Protein AF-A0A2K3KQE4-F1 (afdb_monomer)

Foldseek 3Di:
DDQDPCCCPPPDPNPVWDDDPNDTDDDDPLVVCVVVVHHSPDDPDDPDDPQRVCCVVVVNPRR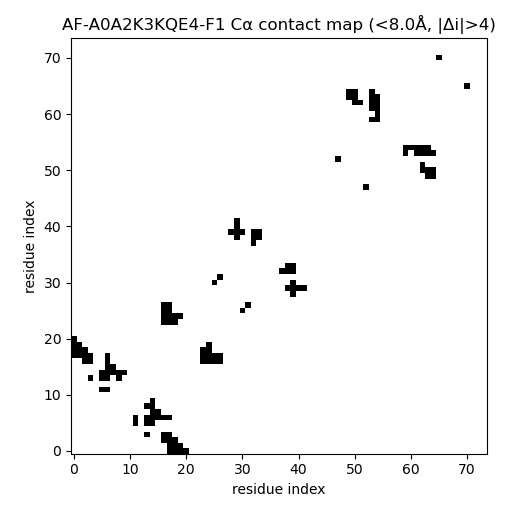DPPPDDPPDDD

Structure (mmCIF, N/CA/C/O backbone):
data_AF-A0A2K3KQE4-F1
#
_entry.id   AF-A0A2K3KQE4-F1
#
loop_
_atom_site.group_PDB
_atom_site.id
_atom_site.type_symbol
_atom_site.label_atom_id
_atom_site.label_alt_id
_atom_site.label_comp_id
_atom_site.label_asym_id
_atom_site.label_entity_id
_atom_site.label_seq_id
_atom_site.pdbx_PDB_ins_code
_atom_site.Cartn_x
_atom_site.Cartn_y
_atom_site.Cartn_z
_atom_site.occupancy
_atom_site.B_iso_or_equiv
_atom_site.auth_seq_id
_atom_site.auth_comp_id
_atom_site.auth_asym_id
_atom_site.auth_atom_id
_atom_site.pdbx_PDB_model_num
ATOM 1 N N . VAL A 1 1 ? 0.709 -13.627 -0.500 1.00 63.38 1 VAL A N 1
ATOM 2 C CA . VAL A 1 1 ? 0.462 -12.457 -1.372 1.00 63.38 1 VAL A CA 1
ATOM 3 C C . VAL A 1 1 ? 1.427 -12.579 -2.530 1.00 63.38 1 VAL A C 1
ATOM 5 O O . VAL A 1 1 ? 2.580 -12.884 -2.261 1.00 63.38 1 VAL A O 1
ATOM 8 N N . ASN A 1 2 ? 0.961 -12.454 -3.771 1.00 76.50 2 ASN A N 1
ATOM 9 C CA . ASN A 1 2 ? 1.832 -12.511 -4.944 1.00 76.50 2 ASN A CA 1
ATOM 10 C C . ASN A 1 2 ? 2.080 -11.074 -5.415 1.00 76.50 2 ASN A C 1
ATOM 12 O O . ASN A 1 2 ? 1.128 -10.396 -5.803 1.00 76.50 2 ASN A O 1
ATOM 16 N N . ILE A 1 3 ? 3.330 -10.622 -5.313 1.00 79.19 3 ILE A N 1
ATOM 17 C CA . ILE A 1 3 ? 3.788 -9.302 -5.763 1.00 79.19 3 ILE A CA 1
ATOM 18 C C . ILE A 1 3 ? 4.688 -9.550 -6.971 1.00 79.19 3 ILE A C 1
ATOM 20 O O . ILE A 1 3 ? 5.584 -10.395 -6.908 1.00 79.19 3 ILE A O 1
ATOM 24 N N . THR A 1 4 ? 4.400 -8.884 -8.083 1.00 81.00 4 THR A N 1
ATOM 25 C CA . THR A 1 4 ? 5.173 -8.992 -9.325 1.00 81.00 4 THR A CA 1
ATOM 26 C C . THR A 1 4 ? 6.481 -8.206 -9.208 1.00 81.00 4 THR A C 1
ATOM 28 O O . THR A 1 4 ? 6.578 -7.262 -8.426 1.00 81.00 4 THR A O 1
ATOM 31 N N . ALA A 1 5 ? 7.503 -8.597 -9.976 1.00 83.94 5 ALA A N 1
ATOM 32 C CA . ALA A 1 5 ? 8.813 -7.937 -9.941 1.00 83.94 5 ALA A CA 1
ATOM 33 C C . ALA A 1 5 ? 8.764 -6.469 -10.398 1.00 83.94 5 ALA A C 1
ATOM 35 O O . ALA A 1 5 ? 9.611 -5.686 -9.997 1.00 83.94 5 ALA A O 1
ATOM 36 N N . ASP A 1 6 ? 7.763 -6.110 -11.202 1.00 86.31 6 ASP A N 1
ATOM 37 C CA . ASP A 1 6 ? 7.569 -4.769 -11.755 1.00 86.31 6 ASP A CA 1
ATOM 38 C C . ASP A 1 6 ? 6.495 -3.963 -11.007 1.00 86.31 6 ASP A C 1
ATOM 40 O O . ASP A 1 6 ? 5.983 -2.972 -11.530 1.00 86.31 6 ASP A O 1
ATOM 44 N N . CYS A 1 7 ? 6.114 -4.391 -9.799 1.00 82.88 7 CYS A N 1
ATOM 45 C CA . CYS A 1 7 ? 5.082 -3.725 -9.003 1.00 82.88 7 CYS A CA 1
ATOM 46 C C . CYS A 1 7 ? 5.466 -2.283 -8.612 1.00 82.88 7 CYS A C 1
ATOM 48 O O . CYS A 1 7 ? 4.585 -1.471 -8.327 1.00 82.88 7 CYS A O 1
ATOM 50 N N . ASP A 1 8 ? 6.757 -1.946 -8.603 1.00 80.88 8 ASP A N 1
ATOM 51 C CA . ASP A 1 8 ? 7.293 -0.615 -8.299 1.00 80.88 8 ASP A CA 1
ATOM 52 C C . ASP A 1 8 ? 7.616 0.233 -9.544 1.00 80.88 8 ASP A C 1
ATOM 54 O O . ASP A 1 8 ? 7.951 1.410 -9.409 1.00 80.88 8 ASP A O 1
ATOM 58 N N . ASN A 1 9 ? 7.464 -0.313 -10.756 1.00 87.69 9 ASN A N 1
ATOM 59 C CA . ASN A 1 9 ? 7.732 0.412 -11.998 1.00 87.69 9 ASN A CA 1
ATOM 60 C C . ASN A 1 9 ? 6.472 1.152 -12.497 1.00 87.69 9 ASN A C 1
ATOM 62 O O . ASN A 1 9 ? 5.558 0.488 -12.983 1.00 87.69 9 ASN A O 1
ATOM 66 N N . PRO A 1 10 ? 6.422 2.499 -12.487 1.00 89.00 10 PRO A N 1
ATOM 67 C CA . PRO A 1 10 ? 5.237 3.271 -12.883 1.00 89.00 10 PRO A CA 1
ATOM 68 C C . PRO A 1 10 ? 4.845 3.129 -14.362 1.00 89.00 10 PRO A C 1
ATOM 70 O O . PRO A 1 10 ? 3.733 3.492 -14.736 1.00 89.00 10 PRO A O 1
ATOM 73 N N . LEU A 1 11 ? 5.738 2.615 -15.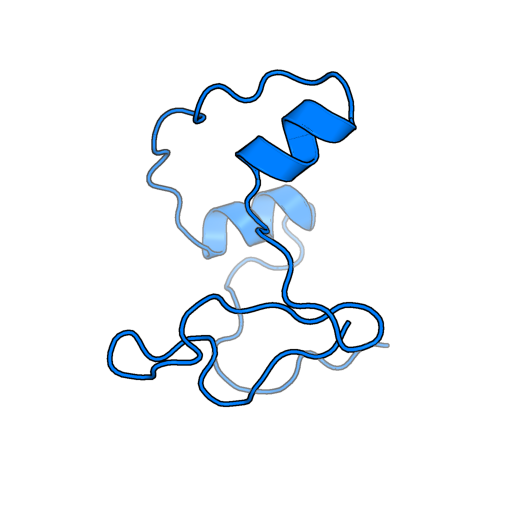213 1.00 92.88 11 LEU A N 1
ATOM 74 C CA . LEU A 1 11 ? 5.453 2.338 -16.626 1.00 92.88 11 LEU A CA 1
ATOM 75 C C . LEU A 1 11 ? 4.924 0.916 -16.856 1.00 92.88 11 LEU A C 1
ATOM 77 O O . LEU A 1 11 ? 4.494 0.589 -17.963 1.00 92.88 11 LEU A O 1
ATOM 81 N N . SER A 1 12 ? 4.982 0.059 -15.837 1.00 90.38 12 SER A N 1
ATOM 82 C CA . SER A 1 12 ? 4.507 -1.314 -15.930 1.00 90.38 12 SER A CA 1
ATOM 83 C C . SER A 1 12 ? 2.986 -1.362 -15.798 1.00 90.38 12 SER A C 1
ATOM 85 O O . SER A 1 12 ? 2.425 -0.706 -14.919 1.00 90.38 12 SER A O 1
ATOM 87 N N . PRO A 1 13 ? 2.288 -2.205 -16.579 1.00 87.62 13 PRO A N 1
ATOM 88 C CA . PRO A 1 13 ? 0.881 -2.483 -16.319 1.00 87.62 13 PRO A CA 1
ATOM 89 C C . PRO A 1 13 ? 0.673 -3.146 -14.955 1.00 87.62 13 PRO A C 1
ATOM 91 O O . PRO A 1 13 ? -0.448 -3.143 -14.464 1.00 87.62 13 PRO A O 1
ATOM 94 N N . GLU A 1 14 ? 1.716 -3.712 -14.346 1.00 87.31 14 GLU A N 1
ATOM 95 C CA . GLU A 1 14 ? 1.660 -4.340 -13.026 1.00 87.31 14 GLU A CA 1
ATOM 96 C C . GLU A 1 14 ? 1.984 -3.376 -11.878 1.00 87.31 14 GLU A C 1
ATOM 98 O O . GLU A 1 14 ? 2.030 -3.807 -10.725 1.00 87.31 14 GLU A O 1
ATOM 103 N N . TYR A 1 15 ? 2.164 -2.081 -12.168 1.00 87.88 15 TYR A N 1
ATOM 104 C CA . TYR A 1 15 ? 2.406 -1.058 -11.157 1.00 87.88 15 TYR A CA 1
ATOM 105 C C . TYR A 1 15 ? 1.320 -1.076 -10.076 1.00 87.88 15 TYR A C 1
ATOM 107 O O . TYR A 1 15 ? 0.129 -0.982 -10.375 1.00 87.88 15 TYR A O 1
ATOM 115 N N . LEU A 1 16 ? 1.744 -1.210 -8.817 1.00 84.56 16 LEU A N 1
ATOM 116 C CA . LEU A 1 16 ? 0.893 -1.273 -7.621 1.00 84.56 16 LEU A CA 1
ATOM 117 C C . LEU A 1 16 ? -0.147 -2.411 -7.603 1.00 84.56 16 LEU A C 1
ATOM 119 O O . LEU A 1 16 ? -1.025 -2.421 -6.737 1.00 84.56 16 LEU A O 1
ATOM 123 N N . LYS A 1 17 ? -0.059 -3.399 -8.505 1.00 86.31 17 LYS A N 1
ATOM 124 C CA . LYS A 1 17 ? -0.990 -4.533 -8.512 1.00 86.31 17 LYS A CA 1
ATOM 125 C C . LYS A 1 17 ? -0.587 -5.602 -7.508 1.00 86.31 17 LYS A C 1
ATOM 127 O O . LYS A 1 17 ? 0.520 -6.137 -7.530 1.00 86.31 17 LYS A O 1
ATOM 132 N N . VAL A 1 18 ? -1.549 -5.995 -6.677 1.00 84.56 18 VAL A N 1
ATOM 133 C CA . VAL A 1 18 ? -1.389 -7.065 -5.692 1.00 84.56 18 VAL A CA 1
ATOM 134 C C . VAL A 1 18 ? -2.385 -8.179 -5.981 1.00 84.56 18 VAL A C 1
ATOM 136 O O . VAL A 1 18 ? -3.578 -7.928 -6.143 1.00 84.56 18 VAL A O 1
ATOM 139 N N . TYR A 1 19 ? -1.912 -9.430 -5.994 1.00 87.50 19 TYR A N 1
ATOM 140 C CA . TYR A 1 19 ? -2.774 -10.591 -6.211 1.00 87.50 19 TYR A CA 1
ATOM 141 C C . TYR A 1 19 ? -2.879 -11.466 -4.959 1.00 87.50 19 TYR A C 1
ATOM 143 O O . TYR A 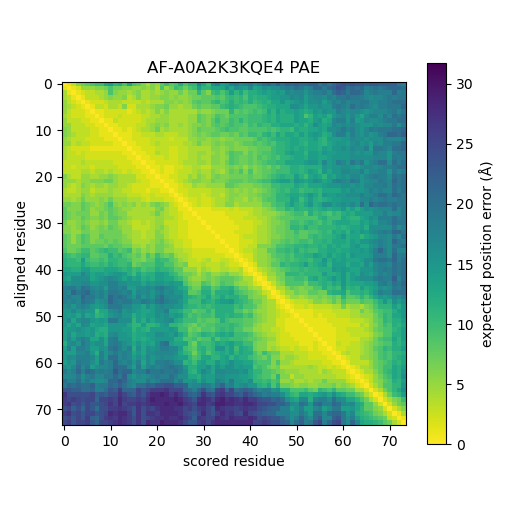1 19 ? -1.884 -11.940 -4.392 1.00 87.50 19 TYR A O 1
ATOM 151 N N . VAL A 1 20 ? -4.115 -11.744 -4.544 1.00 85.06 20 VAL A N 1
ATOM 152 C CA . VAL A 1 20 ? -4.442 -12.651 -3.439 1.00 85.06 20 VAL A CA 1
ATOM 153 C C . VAL A 1 20 ? -5.269 -13.802 -3.993 1.00 85.06 20 VAL A C 1
ATOM 155 O O . VAL A 1 20 ? -6.360 -13.601 -4.518 1.00 85.06 20 VAL A O 1
ATOM 158 N N . ARG A 1 21 ? -4.740 -15.030 -3.893 1.00 88.31 21 ARG A N 1
ATOM 159 C CA . ARG A 1 21 ? -5.390 -16.247 -4.423 1.00 88.31 21 ARG A CA 1
ATOM 160 C C . ARG A 1 21 ? -5.802 -16.112 -5.903 1.00 88.31 21 ARG A C 1
ATOM 162 O O . ARG A 1 21 ? -6.888 -16.532 -6.286 1.00 88.31 21 ARG A O 1
ATOM 169 N N . GLY A 1 22 ? -4.948 -15.485 -6.714 1.00 86.94 22 GLY A N 1
ATOM 170 C CA . GLY A 1 22 ? -5.181 -15.279 -8.149 1.00 86.94 22 GLY A CA 1
ATOM 171 C C . GLY A 1 22 ? -6.124 -14.123 -8.503 1.00 86.94 22 GLY A C 1
ATOM 172 O O . GLY A 1 22 ? -6.368 -13.895 -9.681 1.00 86.94 22 GLY A O 1
ATOM 173 N N . LYS A 1 23 ? -6.642 -13.376 -7.519 1.00 87.50 23 LYS A N 1
ATOM 174 C CA . LYS A 1 23 ? -7.473 -12.188 -7.753 1.00 87.50 23 LYS A CA 1
ATOM 175 C C . LYS A 1 23 ? -6.661 -10.923 -7.522 1.00 87.50 23 LYS A C 1
ATOM 177 O O . LYS A 1 23 ? -6.019 -10.816 -6.478 1.00 87.50 23 LYS A O 1
ATOM 182 N N . CYS A 1 24 ? -6.709 -9.993 -8.473 1.00 87.88 24 CYS A N 1
ATOM 183 C CA . CYS A 1 24 ? -6.195 -8.641 -8.271 1.00 87.88 24 CYS A CA 1
ATOM 184 C C . CYS A 1 24 ? -7.055 -7.962 -7.204 1.00 87.88 24 CYS A C 1
ATOM 186 O O . CYS A 1 24 ? -8.284 -8.021 -7.281 1.00 87.88 24 CYS A O 1
ATOM 188 N N . VAL A 1 25 ? -6.417 -7.377 -6.198 1.00 85.44 25 VAL A N 1
ATOM 189 C CA . VAL A 1 25 ? -7.095 -6.656 -5.122 1.00 85.44 25 VAL A CA 1
ATOM 190 C C . VAL A 1 25 ? -6.580 -5.231 -5.072 1.00 85.44 25 VAL A C 1
ATOM 192 O O . VAL A 1 25 ? -5.373 -5.003 -5.155 1.00 85.44 25 VAL A O 1
ATOM 195 N N . ASP A 1 26 ? -7.497 -4.285 -4.905 1.00 83.38 26 ASP A N 1
ATOM 196 C CA . ASP A 1 26 ? -7.125 -2.919 -4.571 1.00 83.38 26 ASP 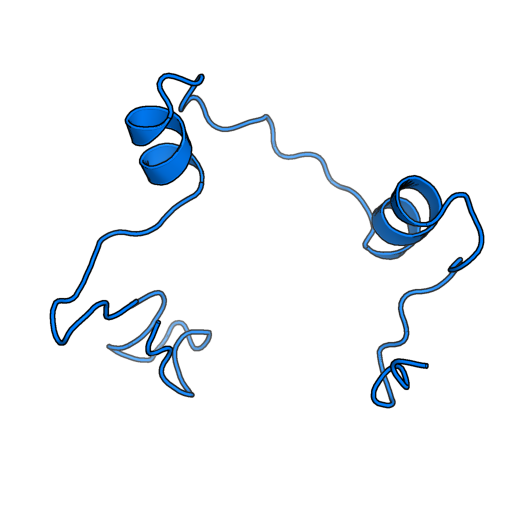A CA 1
ATOM 197 C C . ASP A 1 26 ? -6.536 -2.910 -3.164 1.00 83.38 26 ASP A C 1
ATOM 199 O O . ASP A 1 26 ? -7.148 -3.383 -2.200 1.00 83.38 26 ASP A O 1
ATOM 203 N N . PHE A 1 27 ? -5.311 -2.407 -3.053 1.00 81.12 27 PHE A N 1
ATOM 204 C CA . PHE A 1 27 ? -4.568 -2.411 -1.808 1.00 81.12 27 PHE A CA 1
ATOM 205 C C . PHE A 1 27 ? -3.938 -1.043 -1.584 1.00 81.12 27 PHE A C 1
ATOM 207 O O . PHE A 1 27 ? -3.070 -0.604 -2.331 1.00 81.12 27 PHE A O 1
ATOM 214 N N . SER A 1 28 ? -4.375 -0.360 -0.534 1.00 81.38 28 SER A N 1
ATOM 215 C CA . SER A 1 28 ? -3.772 0.889 -0.079 1.00 81.38 28 SER A CA 1
ATOM 216 C C . SER A 1 28 ? -3.961 1.028 1.433 1.00 81.38 28 SER A C 1
ATOM 218 O O . SER A 1 28 ? -4.866 0.395 1.990 1.00 81.38 28 SER A O 1
ATOM 220 N N . PRO A 1 29 ? -3.156 1.857 2.122 1.00 83.44 29 PRO A N 1
ATOM 221 C CA . PRO A 1 29 ? -3.352 2.132 3.545 1.00 83.44 29 PRO A CA 1
ATOM 222 C C . PRO A 1 29 ? -4.786 2.569 3.880 1.00 83.44 29 PRO A C 1
ATOM 224 O O . PRO A 1 29 ? -5.346 2.106 4.870 1.00 83.44 29 PRO A O 1
ATOM 227 N N . ALA A 1 30 ? -5.407 3.387 3.022 1.00 86.56 30 ALA A N 1
ATOM 228 C CA . ALA A 1 30 ? -6.788 3.835 3.188 1.00 86.56 30 ALA A CA 1
ATOM 229 C C . ALA A 1 30 ? -7.791 2.673 3.099 1.00 86.56 30 ALA A C 1
ATOM 231 O O . ALA A 1 30 ? -8.641 2.530 3.977 1.00 86.56 30 ALA A O 1
ATOM 232 N N . ILE A 1 31 ? -7.649 1.800 2.093 1.00 87.56 31 ILE A N 1
ATOM 233 C CA . ILE A 1 31 ? -8.500 0.613 1.927 1.00 87.56 31 ILE A CA 1
ATOM 234 C C . ILE A 1 31 ? -8.359 -0.318 3.138 1.00 87.56 31 ILE A C 1
ATOM 236 O O . ILE A 1 31 ? -9.357 -0.744 3.715 1.00 87.56 31 ILE A O 1
ATOM 240 N N . ILE A 1 32 ? -7.130 -0.589 3.585 1.00 86.62 32 ILE A N 1
ATOM 241 C CA . ILE A 1 32 ? -6.873 -1.424 4.769 1.00 86.62 32 ILE A CA 1
ATOM 242 C C . ILE A 1 32 ? -7.522 -0.810 6.011 1.00 86.62 32 ILE A C 1
ATOM 244 O O . ILE A 1 32 ? -8.198 -1.511 6.763 1.00 86.62 32 ILE A O 1
ATOM 248 N N . ASN A 1 33 ? -7.346 0.495 6.224 1.00 89.56 33 ASN A N 1
ATOM 249 C CA . ASN A 1 33 ? -7.932 1.190 7.364 1.00 89.56 33 ASN A CA 1
ATOM 250 C C . ASN A 1 33 ? -9.459 1.112 7.350 1.00 89.56 33 ASN A C 1
ATO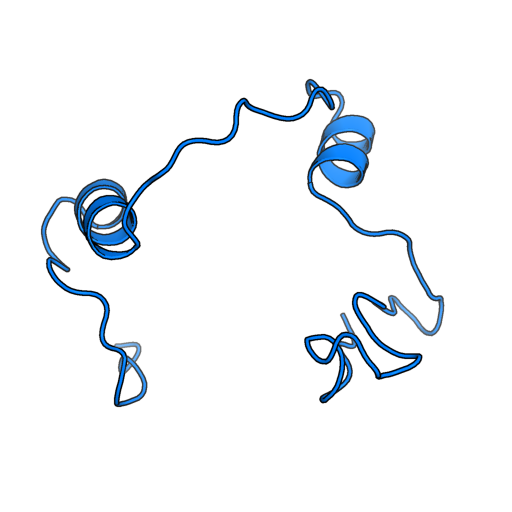M 252 O O . ASN A 1 33 ? -10.044 0.825 8.392 1.00 89.56 33 ASN A O 1
ATOM 256 N N . GLN A 1 34 ? -10.092 1.268 6.185 1.00 90.56 34 GLN A N 1
ATOM 257 C CA . GLN A 1 34 ? -11.537 1.113 6.034 1.00 90.56 34 GLN A CA 1
ATOM 258 C C . GLN A 1 34 ? -12.005 -0.288 6.460 1.00 90.56 34 GLN A C 1
ATOM 260 O O . GLN A 1 34 ? -12.938 -0.405 7.253 1.00 90.56 34 GLN A O 1
ATOM 265 N N . TYR A 1 35 ? -11.326 -1.349 6.006 1.00 89.12 35 TYR A N 1
ATOM 266 C CA . TYR A 1 35 ? -11.644 -2.728 6.407 1.00 89.12 35 TYR A CA 1
ATOM 267 C C . TYR A 1 35 ? -11.425 -2.990 7.903 1.00 89.12 35 TYR A C 1
ATOM 269 O O . TYR A 1 35 ? -12.115 -3.821 8.489 1.00 89.12 35 TYR A O 1
ATOM 277 N N . LEU A 1 36 ? -10.481 -2.286 8.532 1.00 91.38 36 LEU A N 1
ATOM 278 C CA . LEU A 1 36 ? -10.206 -2.379 9.968 1.00 91.38 36 LEU A CA 1
ATOM 279 C C . LEU A 1 36 ? -11.100 -1.463 10.825 1.00 91.38 36 LEU A C 1
ATOM 281 O O . LEU A 1 36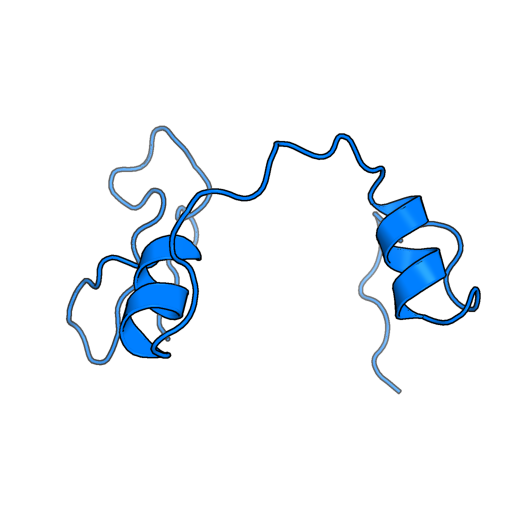 ? -10.901 -1.409 12.039 1.00 91.38 36 LEU A O 1
ATOM 285 N N . GLY A 1 37 ? -12.043 -0.725 10.227 1.00 91.69 37 GLY A N 1
ATOM 286 C CA . GLY A 1 37 ? -12.884 0.245 10.939 1.00 91.69 37 GLY A CA 1
ATOM 287 C C . GLY A 1 37 ? -12.103 1.442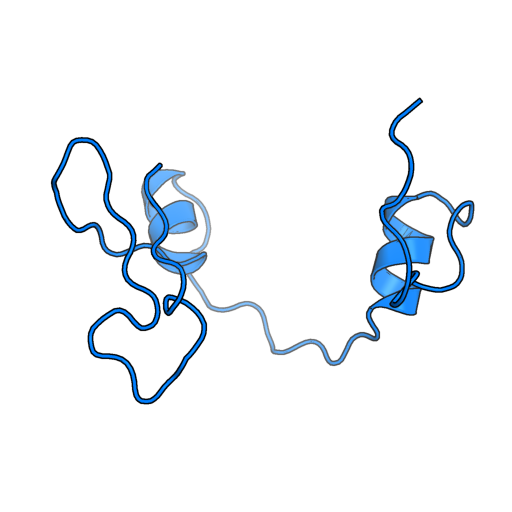 11.496 1.00 91.69 37 GLY A C 1
ATOM 288 O O . GLY A 1 37 ? -12.489 2.021 12.508 1.00 91.69 37 GLY A O 1
ATOM 289 N N . ARG A 1 38 ? -10.972 1.785 10.873 1.00 91.69 38 ARG A N 1
ATOM 290 C CA . ARG A 1 38 ? -10.103 2.913 11.232 1.00 91.69 38 ARG A CA 1
ATOM 291 C C . ARG A 1 38 ? -10.348 4.099 10.302 1.00 91.69 38 ARG A C 1
ATOM 293 O O . ARG A 1 38 ? -10.969 3.963 9.250 1.00 91.69 38 ARG A O 1
ATOM 300 N N . CYS A 1 39 ? -9.813 5.261 10.675 1.00 86.56 39 CYS A N 1
ATOM 301 C CA . CYS A 1 39 ? -9.828 6.434 9.808 1.00 86.56 39 CYS A CA 1
ATOM 302 C C . CYS A 1 39 ? -9.090 6.130 8.494 1.00 86.56 39 CYS A C 1
ATOM 304 O O . CYS A 1 39 ? -7.925 5.729 8.509 1.00 86.56 39 CYS A O 1
ATOM 306 N N . ALA A 1 40 ? -9.786 6.297 7.372 1.00 86.38 40 ALA A N 1
ATOM 307 C CA . ALA A 1 40 ? -9.230 6.142 6.030 1.00 86.38 40 ALA A CA 1
ATOM 308 C C . ALA A 1 40 ? -8.765 7.480 5.429 1.00 86.38 40 ALA A C 1
ATOM 310 O O . ALA A 1 40 ? -8.279 7.491 4.299 1.00 86.38 40 ALA A O 1
ATOM 311 N N . ASP A 1 41 ? -8.922 8.582 6.173 1.00 85.50 41 ASP A N 1
ATOM 312 C CA . ASP A 1 41 ? -8.423 9.892 5.766 1.00 85.50 41 ASP A CA 1
ATOM 313 C C . ASP A 1 41 ? -6.898 9.821 5.602 1.00 85.50 41 ASP A C 1
ATOM 315 O O . ASP A 1 41 ? -6.219 9.236 6.463 1.00 85.50 41 ASP A O 1
ATOM 319 N N . PRO A 1 42 ? -6.350 10.332 4.488 1.00 72.75 42 PRO A N 1
ATOM 320 C CA . PRO A 1 42 ? -4.914 10.351 4.292 1.00 72.75 42 PRO A CA 1
ATOM 321 C C . PRO A 1 42 ? -4.274 11.135 5.435 1.00 72.75 42 PRO A C 1
ATOM 323 O O . PRO A 1 42 ? -4.588 12.300 5.665 1.00 72.75 42 PRO A O 1
ATOM 326 N N . ALA A 1 43 ? -3.354 10.491 6.154 1.00 70.75 43 ALA A N 1
ATOM 327 C CA . ALA A 1 43 ? -2.518 11.221 7.090 1.00 70.75 43 ALA A CA 1
ATOM 328 C C . ALA A 1 43 ? -1.791 12.338 6.319 1.00 70.75 43 ALA A C 1
ATOM 330 O O . ALA A 1 43 ? -1.379 12.101 5.178 1.00 70.75 43 ALA A O 1
ATOM 331 N N . PRO A 1 44 ? -1.633 13.534 6.913 1.00 76.44 44 PRO A N 1
ATOM 332 C CA . PRO A 1 44 ? -0.883 14.605 6.274 1.00 76.44 44 PRO A CA 1
ATOM 333 C C . PRO A 1 44 ? 0.498 14.089 5.876 1.00 76.44 44 PRO A C 1
ATOM 335 O O . PRO A 1 44 ? 1.123 13.342 6.637 1.00 76.44 44 PRO A O 1
ATOM 338 N N . GLU A 1 45 ? 0.950 14.468 4.679 1.00 72.12 45 GLU A N 1
ATOM 339 C CA . GLU A 1 45 ? 2.285 14.118 4.204 1.00 72.12 45 GLU A CA 1
ATOM 340 C C . GLU A 1 45 ? 3.311 14.652 5.205 1.00 72.12 45 GLU A C 1
ATOM 342 O O . GLU A 1 45 ? 3.529 15.856 5.334 1.00 72.12 45 GLU A O 1
ATOM 347 N N . LEU A 1 46 ? 3.897 13.736 5.973 1.00 73.25 46 LEU A N 1
ATOM 348 C CA . LEU A 1 46 ? 4.978 14.043 6.888 1.00 73.25 46 LEU A CA 1
ATOM 349 C C . LEU A 1 46 ? 6.280 13.785 6.141 1.00 73.25 46 LEU A C 1
ATOM 351 O O . LEU A 1 46 ? 6.656 12.631 5.926 1.00 73.25 46 LEU A O 1
ATOM 355 N N . GLU A 1 47 ? 6.977 14.854 5.764 1.00 76.50 47 GLU A N 1
ATOM 356 C CA . GLU A 1 47 ? 8.359 14.736 5.311 1.00 76.50 47 GLU A CA 1
ATOM 357 C C . GLU A 1 47 ? 9.210 14.228 6.475 1.00 76.50 47 GLU A C 1
ATOM 359 O O . GLU A 1 47 ? 9.561 14.962 7.399 1.00 76.50 47 GLU A O 1
ATOM 364 N N . VAL A 1 48 ? 9.514 12.933 6.448 1.00 80.38 48 VAL A N 1
ATOM 365 C CA . VAL A 1 48 ? 10.339 12.282 7.457 1.00 80.38 48 VAL A CA 1
ATOM 366 C C . VAL A 1 48 ? 11.446 11.500 6.762 1.00 80.38 48 VAL A C 1
ATOM 368 O O . VAL A 1 48 ? 11.222 10.772 5.792 1.00 80.38 48 VAL A O 1
ATOM 371 N N . SER A 1 49 ? 12.676 11.646 7.251 1.00 84.19 49 SER A N 1
ATOM 372 C CA . SER A 1 49 ? 13.799 10.875 6.728 1.00 84.19 49 SER A CA 1
ATOM 373 C C . SER A 1 49 ? 13.678 9.420 7.165 1.00 84.19 49 SER A C 1
ATOM 375 O O . SER A 1 49 ? 13.368 9.133 8.321 1.00 84.19 49 SER A O 1
ATOM 377 N N . MET A 1 50 ? 14.033 8.480 6.284 1.00 80.88 50 MET A N 1
ATOM 378 C CA . MET A 1 50 ? 1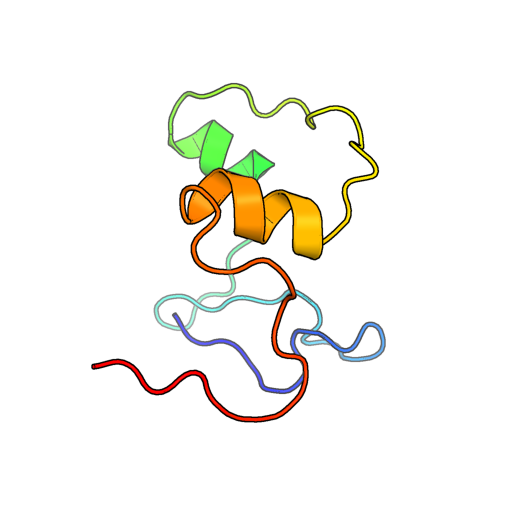4.109 7.057 6.639 1.00 80.88 50 MET A CA 1
ATOM 379 C C . MET A 1 50 ? 15.007 6.816 7.866 1.00 80.88 50 MET A C 1
ATOM 381 O O . MET A 1 50 ? 14.735 5.932 8.671 1.00 80.88 50 MET A O 1
ATOM 385 N N . ASN A 1 51 ? 16.050 7.633 8.055 1.00 83.75 51 ASN A N 1
ATOM 386 C CA . ASN A 1 51 ? 16.908 7.543 9.238 1.00 83.75 51 ASN A CA 1
ATOM 387 C C . ASN A 1 51 ? 16.150 7.870 10.530 1.00 83.75 51 ASN A C 1
ATOM 389 O O . ASN A 1 51 ? 16.395 7.229 11.550 1.00 83.75 51 ASN A O 1
ATOM 393 N N . ASP A 1 52 ? 15.231 8.833 10.489 1.00 85.31 52 ASP A N 1
ATOM 394 C CA . ASP A 1 52 ? 14.434 9.216 11.652 1.00 85.31 52 ASP A CA 1
ATOM 395 C C . ASP A 1 52 ? 13.403 8.132 11.967 1.00 85.31 52 ASP A C 1
ATOM 397 O O . ASP A 1 52 ? 13.304 7.713 13.118 1.00 85.31 52 ASP A O 1
ATOM 401 N N . VAL A 1 53 ? 12.760 7.552 10.942 1.00 84.50 53 VAL A N 1
ATOM 402 C CA . VAL A 1 53 ? 11.904 6.361 11.113 1.00 84.50 53 VAL A CA 1
ATOM 403 C C . VAL A 1 53 ? 12.670 5.233 11.802 1.00 84.50 53 VAL A C 1
ATOM 405 O O . VAL A 1 53 ? 12.174 4.636 12.758 1.00 84.50 53 VAL A O 1
ATOM 408 N N . CYS A 1 54 ? 13.892 4.942 11.352 1.00 84.38 54 CYS A N 1
ATOM 409 C CA . CYS A 1 54 ? 14.708 3.854 11.894 1.00 84.38 54 CYS A CA 1
ATOM 410 C C . CYS A 1 54 ? 15.102 4.082 13.348 1.00 84.38 54 CYS A C 1
ATOM 412 O O . CYS A 1 54 ? 14.976 3.167 14.166 1.00 84.38 54 CYS A O 1
ATOM 414 N N . LYS A 1 55 ? 15.543 5.299 13.681 1.00 85.88 55 LYS A N 1
ATOM 415 C CA . LYS A 1 55 ? 15.882 5.664 15.058 1.00 85.88 55 LYS A CA 1
ATOM 416 C C . LYS A 1 55 ? 14.671 5.501 15.963 1.00 85.88 55 LYS A C 1
ATOM 418 O O . LYS A 1 55 ? 14.763 4.791 16.959 1.00 85.88 55 LYS A O 1
ATOM 423 N N . THR A 1 56 ? 13.528 6.078 15.588 1.00 87.81 56 THR A N 1
ATOM 424 C CA . THR A 1 56 ? 12.310 6.026 16.404 1.00 87.81 56 THR A CA 1
ATOM 425 C C . THR A 1 56 ? 11.810 4.595 16.591 1.00 87.81 56 THR A C 1
ATOM 427 O O . THR A 1 56 ? 11.516 4.190 17.712 1.00 87.81 56 THR A O 1
ATOM 430 N N . THR A 1 57 ? 11.753 3.798 15.522 1.00 86.75 57 THR A N 1
ATOM 431 C CA . THR A 1 57 ? 11.212 2.426 15.581 1.00 86.75 57 THR A CA 1
ATOM 432 C C . THR A 1 57 ? 12.142 1.433 16.271 1.00 86.75 57 THR A C 1
ATOM 434 O O . THR A 1 57 ? 11.667 0.502 16.918 1.00 86.75 57 THR A O 1
ATOM 437 N N . THR A 1 58 ? 13.461 1.632 16.182 1.00 86.69 58 THR A N 1
ATOM 438 C CA . THR A 1 58 ? 14.442 0.717 16.791 1.00 86.69 58 THR A CA 1
ATOM 439 C C . THR A 1 58 ? 14.875 1.158 18.195 1.00 86.69 58 THR A C 1
ATOM 441 O O . THR A 1 58 ? 15.697 0.486 18.820 1.00 86.69 58 THR A O 1
ATOM 444 N N . GLY A 1 59 ? 14.372 2.290 18.700 1.00 86.31 59 GLY A N 1
ATOM 445 C CA . GLY A 1 59 ? 14.859 2.888 19.945 1.00 86.31 59 GLY A CA 1
ATOM 446 C C . GLY A 1 59 ? 16.349 3.228 19.850 1.00 86.31 59 GLY A C 1
ATOM 447 O O . GLY A 1 59 ? 17.154 2.746 20.644 1.00 86.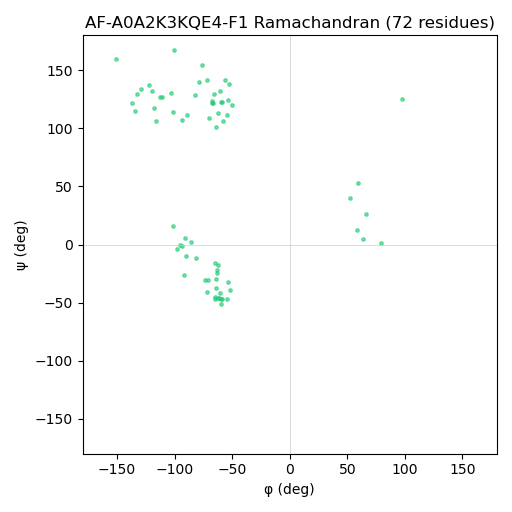31 59 GLY A O 1
ATOM 448 N N . ASP A 1 60 ? 16.726 3.966 18.806 1.00 85.75 60 ASP A N 1
ATOM 449 C CA . ASP A 1 60 ? 18.081 4.453 18.515 1.00 85.75 60 ASP A CA 1
ATOM 450 C C . ASP A 1 60 ? 19.164 3.394 18.237 1.00 85.75 60 ASP A C 1
ATOM 452 O O . ASP A 1 60 ? 20.328 3.744 18.010 1.00 85.75 60 ASP A O 1
ATOM 456 N N . LYS A 1 61 ? 18.818 2.101 18.169 1.00 81.75 61 LYS A N 1
ATOM 457 C CA . LYS A 1 61 ? 19.801 1.051 17.833 1.00 81.75 61 LYS A CA 1
ATOM 458 C C . LYS A 1 61 ? 20.247 1.092 16.368 1.00 81.75 61 LYS A C 1
ATOM 460 O O . LYS A 1 61 ? 21.389 0.751 16.075 1.00 81.75 61 LYS A O 1
ATOM 465 N N . VAL A 1 62 ? 19.375 1.526 15.455 1.00 79.31 62 VAL A N 1
ATOM 466 C CA . VAL A 1 62 ? 19.697 1.727 14.033 1.00 79.31 62 VAL A CA 1
ATOM 467 C C . VAL A 1 62 ? 19.557 3.209 13.713 1.00 79.31 62 VAL A C 1
ATOM 469 O O . VAL A 1 62 ? 18.456 3.744 13.635 1.00 79.31 62 VAL A O 1
ATOM 472 N N . LYS A 1 63 ? 20.700 3.882 13.548 1.00 76.75 63 LYS A N 1
ATOM 473 C CA . LYS A 1 63 ? 20.769 5.341 13.347 1.00 76.75 63 LYS A CA 1
ATOM 474 C C . LYS A 1 63 ? 20.744 5.769 11.885 1.00 76.75 63 LYS A C 1
ATOM 476 O O . LYS A 1 63 ? 20.376 6.902 11.582 1.00 76.75 63 LYS A O 1
ATOM 481 N N . ILE A 1 64 ? 21.196 4.888 11.001 1.00 78.62 64 ILE A N 1
ATOM 482 C CA . ILE A 1 64 ? 21.287 5.114 9.563 1.00 78.62 64 ILE A CA 1
ATOM 483 C C . ILE A 1 64 ? 20.690 3.887 8.899 1.00 78.62 64 ILE A C 1
ATOM 485 O O . ILE A 1 64 ? 21.069 2.764 9.236 1.00 78.62 64 ILE A O 1
ATOM 489 N N . TRP A 1 65 ? 19.769 4.100 7.964 1.00 74.56 65 TRP A N 1
ATOM 490 C CA . TRP A 1 65 ? 19.212 3.000 7.196 1.00 74.56 65 TRP A CA 1
ATOM 491 C C . TRP A 1 65 ? 20.289 2.402 6.282 1.00 74.56 65 TRP A C 1
ATOM 493 O O . TRP A 1 65 ? 20.857 3.130 5.456 1.00 74.56 65 TRP A O 1
ATOM 503 N N . PRO A 1 66 ? 20.597 1.101 6.398 1.00 68.00 66 PRO A N 1
ATOM 504 C CA . PRO A 1 66 ? 21.569 0.469 5.525 1.00 68.00 66 PRO A CA 1
ATOM 505 C C . PRO A 1 66 ? 20.986 0.373 4.115 1.00 68.00 66 PRO A C 1
ATOM 507 O O . PRO A 1 66 ? 20.068 -0.396 3.847 1.00 68.00 66 PRO A O 1
ATOM 510 N N . ARG A 1 67 ? 21.525 1.176 3.192 1.00 64.56 67 ARG A N 1
ATOM 511 C CA . ARG A 1 67 ? 21.153 1.131 1.767 1.00 64.56 67 ARG A CA 1
ATOM 512 C C . ARG A 1 67 ? 21.875 0.016 1.002 1.00 64.56 67 ARG A C 1
ATOM 514 O O . ARG A 1 67 ? 21.518 -0.259 -0.137 1.00 64.56 67 ARG A O 1
ATOM 521 N N . VAL A 1 68 ? 22.891 -0.610 1.604 1.00 51.03 68 VAL A N 1
ATOM 522 C CA . VAL A 1 68 ? 23.742 -1.619 0.960 1.00 51.03 68 VAL A CA 1
ATOM 523 C C . VAL A 1 68 ? 23.984 -2.776 1.928 1.00 51.03 68 VAL A C 1
ATOM 525 O O . VAL A 1 68 ? 24.521 -2.572 3.014 1.00 51.03 68 VAL A O 1
ATOM 528 N N . GLY A 1 69 ? 23.599 -3.986 1.514 1.00 53.34 69 GLY A N 1
ATOM 529 C CA . GLY A 1 69 ? 23.778 -5.223 2.279 1.00 53.34 69 GLY A CA 1
ATOM 530 C C . GLY A 1 69 ? 22.528 -5.625 3.060 1.00 53.34 69 GLY A C 1
ATOM 531 O O . GLY A 1 69 ? 21.987 -4.846 3.840 1.00 53.34 69 GLY A O 1
ATOM 532 N N . LYS A 1 70 ? 22.062 -6.861 2.833 1.00 52.38 70 LYS A N 1
ATOM 533 C CA . LYS A 1 70 ? 20.981 -7.489 3.605 1.00 52.38 70 LYS A CA 1
ATOM 534 C C . LYS A 1 70 ? 21.299 -7.341 5.094 1.00 52.38 70 LYS A C 1
ATOM 536 O O . LYS A 1 70 ? 22.330 -7.836 5.543 1.00 52.38 70 LYS A O 1
ATOM 541 N N . LEU A 1 71 ? 20.416 -6.683 5.845 1.00 51.72 71 LEU A N 1
ATOM 542 C CA . LEU A 1 71 ? 20.406 -6.785 7.301 1.00 51.72 71 LEU A CA 1
ATOM 543 C C . LEU A 1 71 ? 20.319 -8.277 7.636 1.00 51.72 71 LEU A C 1
ATOM 545 O O . LEU A 1 71 ? 19.324 -8.925 7.312 1.00 51.72 71 LEU A O 1
ATOM 549 N N . SER A 1 72 ? 21.392 -8.837 8.195 1.00 49.81 72 SER A N 1
ATOM 550 C CA . SER A 1 72 ? 21.373 -10.211 8.685 1.00 49.81 72 SER A CA 1
ATOM 551 C C . SER A 1 72 ? 20.342 -10.272 9.804 1.00 49.81 72 SER A C 1
ATOM 553 O O . SER A 1 72 ? 20.527 -9.639 10.843 1.00 49.81 72 SER A O 1
ATOM 555 N N . ALA A 1 73 ? 19.250 -10.998 9.577 1.00 45.00 73 ALA A N 1
ATOM 556 C CA . ALA A 1 73 ? 18.375 -11.416 10.658 1.00 45.00 73 ALA A CA 1
ATOM 557 C C . ALA A 1 73 ? 19.175 -12.397 11.525 1.00 45.00 73 ALA A C 1
ATOM 559 O O . ALA A 1 73 ? 19.729 -13.363 10.995 1.00 45.00 73 ALA A O 1
ATOM 560 N N . ALA A 1 74 ? 19.325 -12.070 12.807 1.00 39.75 74 ALA A N 1
ATOM 561 C CA . ALA A 1 74 ? 19.898 -12.966 13.807 1.00 39.75 74 ALA A CA 1
ATOM 562 C C . ALA A 1 74 ? 18.874 -14.029 14.219 1.00 39.75 74 ALA A C 1
ATOM 564 O O . ALA A 1 74 ? 17.664 -13.698 14.212 1.00 39.75 74 ALA A O 1
#

Sequence (74 aa):
VNITADCDNPLSPEYLKVYVRGKCVDFSPAIINQYLGRCADPAPELEVSMNDVCKTTTGDKVKIWPRVGKLSAA

Radius of gyration: 16.31 Å; Cα contacts (8 Å, |Δi|>4): 69; chains: 1; bounding box: 37×31×37 Å

Organism: Trifolium pratense (NCBI:txid57577)

Secondary structure (DSSP, 8-state):
-EE-TTTT-TTSTTTT-EEETTEEE---HHHHHHHTTS--SPPP-----HHHHHHHHHTTS--S--SSS-----

Mean predicted aligned error: 10.73 Å

Solvent-accessible surface area (backbone atoms only — not comparable to full-atom values): 4817 Å² total; per-residue (Å²): 124,50,73,58,95,44,27,83,37,87,88,39,94,46,38,70,48,36,30,54,96,87,36,81,45,93,76,47,76,41,57,54,22,50,76,70,75,43,82,44,71,79,74,76,90,71,95,69,54,67,33,54,53,36,18,67,76,54,70,60,75,39,66,62,70,74,89,73,70,83,80,78,83,129

pLDDT: mean 80.06, std 11.78, range [39.75, 92.88]